Protein AF-A0A7S1TME1-F1 (afdb_monomer)

Solvent-accessible surface area (backbone atoms only — not comparable to full-atom values): 6738 Å² total; per-residue (Å²): 87,78,45,77,79,41,56,49,101,85,66,51,74,75,37,77,50,71,40,53,70,72,58,75,31,85,44,60,69,56,53,38,52,21,48,33,48,16,30,28,76,70,72,32,75,92,56,44,50,54,62,70,58,48,60,69,36,64,91,50,59,67,74,56,26,53,59,67,55,57,64,79,83,48,102,53,90,68,74,79,81,48,71,69,60,49,50,51,36,51,52,40,25,59,50,45,47,56,59,56,62,77,73,55,69,87,69,71,82,85,128

Mean predicted aligned error: 8.46 Å

Structure (mmCIF, N/CA/C/O backbone):
data_AF-A0A7S1TME1-F1
#
_entry.id   AF-A0A7S1TME1-F1
#
loop_
_atom_site.group_PDB
_atom_site.id
_atom_site.type_symbol
_atom_site.label_atom_id
_atom_site.label_alt_id
_atom_site.label_comp_id
_atom_site.label_asym_id
_atom_site.label_entity_id
_atom_site.label_seq_id
_atom_site.pdbx_PDB_ins_code
_atom_site.Cartn_x
_atom_site.Cartn_y
_atom_site.Cartn_z
_atom_site.occupancy
_atom_site.B_iso_or_equiv
_atom_site.auth_seq_id
_atom_site.aut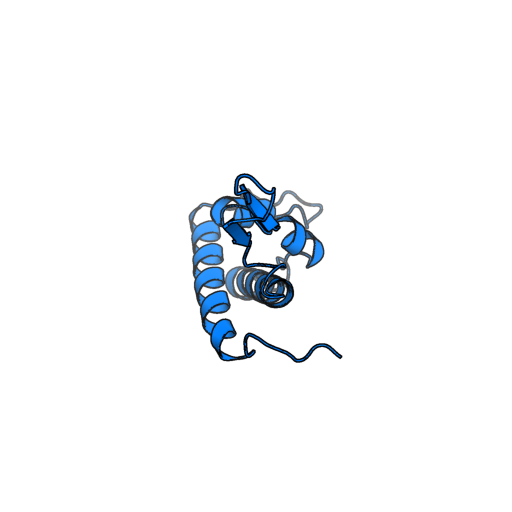h_comp_id
_atom_site.auth_asym_id
_atom_site.auth_atom_id
_atom_site.pdbx_PDB_model_num
ATOM 1 N N . LYS A 1 1 ? 6.517 -3.500 -16.026 1.00 74.00 1 LYS A N 1
ATOM 2 C CA . LYS A 1 1 ? 7.022 -2.779 -17.222 1.00 74.00 1 LYS A CA 1
ATOM 3 C C . LYS A 1 1 ? 8.367 -3.344 -17.700 1.00 74.00 1 LYS A C 1
ATOM 5 O O . LYS A 1 1 ? 9.172 -3.753 -16.878 1.00 74.00 1 LYS A O 1
ATOM 10 N N . VAL A 1 2 ? 8.646 -3.337 -19.009 1.00 77.12 2 VAL A N 1
ATOM 11 C CA . VAL A 1 2 ? 9.952 -3.746 -19.568 1.00 77.12 2 VAL A CA 1
ATOM 12 C C . VAL A 1 2 ? 10.508 -2.629 -20.448 1.00 77.12 2 VAL A C 1
ATOM 14 O O . VAL A 1 2 ? 9.796 -2.120 -21.310 1.00 77.12 2 VAL A O 1
ATOM 17 N N . SER A 1 3 ? 11.770 -2.257 -20.235 1.00 80.25 3 SER A N 1
ATOM 18 C CA . SER A 1 3 ? 12.461 -1.220 -21.008 1.00 80.25 3 SER A CA 1
ATOM 19 C C . SER A 1 3 ? 13.744 -1.775 -21.622 1.00 80.25 3 SER A C 1
ATOM 21 O O . SER A 1 3 ? 14.591 -2.327 -20.920 1.00 80.25 3 SER A O 1
ATOM 23 N N . ILE A 1 4 ? 13.917 -1.588 -22.932 1.00 79.31 4 ILE A N 1
ATOM 24 C CA . ILE A 1 4 ? 15.175 -1.889 -23.627 1.00 79.31 4 ILE A CA 1
ATOM 25 C C . ILE A 1 4 ? 16.037 -0.629 -23.584 1.00 79.31 4 ILE A C 1
ATOM 27 O O . ILE A 1 4 ? 15.672 0.384 -24.173 1.00 79.31 4 ILE A O 1
ATOM 31 N N . MET A 1 5 ? 17.167 -0.690 -22.883 1.00 77.12 5 MET A N 1
ATOM 32 C CA . MET A 1 5 ? 18.009 0.490 -22.639 1.00 77.12 5 MET A CA 1
ATOM 33 C C . MET A 1 5 ? 19.133 0.647 -23.666 1.00 77.12 5 MET A C 1
ATOM 35 O O . MET A 1 5 ? 19.623 1.750 -23.877 1.00 77.12 5 MET A O 1
ATOM 39 N N . ALA A 1 6 ? 19.542 -0.443 -24.31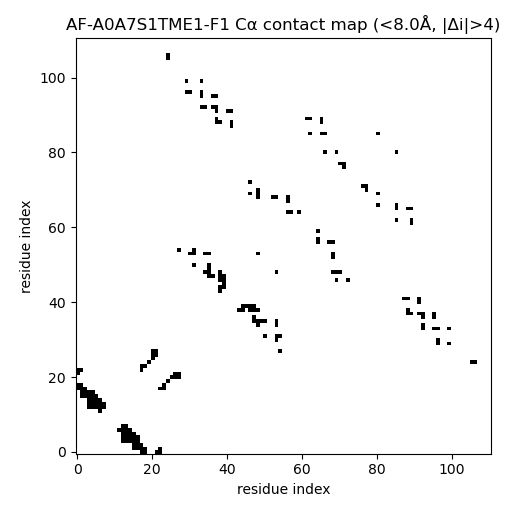9 1.00 78.75 6 ALA A N 1
ATOM 40 C CA . ALA A 1 6 ? 20.589 -0.412 -25.332 1.00 78.75 6 ALA A CA 1
ATOM 41 C C . ALA A 1 6 ? 20.379 -1.505 -26.379 1.00 78.75 6 ALA A C 1
ATOM 43 O O . ALA A 1 6 ? 19.986 -2.628 -26.051 1.00 78.75 6 ALA A O 1
ATOM 44 N N . ARG A 1 7 ? 20.699 -1.181 -27.633 1.00 83.06 7 ARG A N 1
ATOM 45 C CA . ARG A 1 7 ? 20.793 -2.118 -28.757 1.00 83.06 7 ARG A CA 1
ATOM 46 C C . ARG A 1 7 ? 22.207 -2.053 -29.333 1.00 83.06 7 ARG A C 1
ATOM 48 O O . ARG A 1 7 ? 22.851 -1.011 -29.258 1.00 83.06 7 ARG A O 1
ATOM 55 N N . ASN A 1 8 ? 22.719 -3.156 -29.860 1.00 81.62 8 ASN A N 1
ATOM 56 C CA . ASN A 1 8 ? 23.971 -3.142 -30.624 1.00 81.62 8 ASN A CA 1
ATOM 57 C C . ASN A 1 8 ? 23.736 -2.597 -32.053 1.00 81.62 8 ASN A C 1
ATOM 59 O O . ASN A 1 8 ? 22.607 -2.298 -32.442 1.00 81.62 8 ASN A O 1
ATOM 63 N N . GLY A 1 9 ? 24.802 -2.516 -32.856 1.00 79.94 9 GLY A N 1
ATOM 64 C CA . GLY A 1 9 ? 24.736 -2.019 -34.238 1.00 79.94 9 GLY A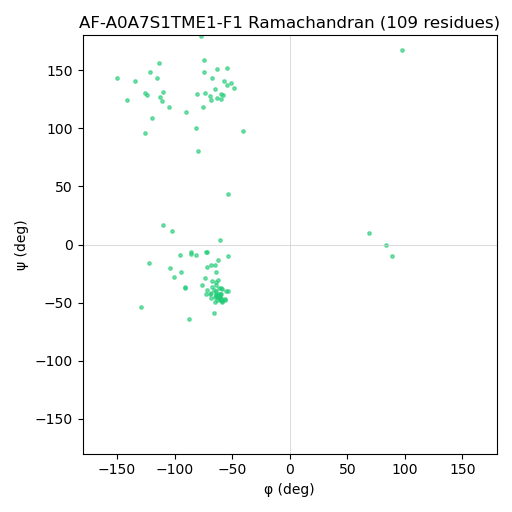 CA 1
ATOM 65 C C . GLY A 1 9 ? 23.865 -2.843 -35.198 1.00 79.94 9 GLY A C 1
ATOM 66 O O . GLY A 1 9 ? 23.530 -2.341 -36.263 1.00 79.94 9 GLY A O 1
ATOM 67 N N . ASN A 1 10 ? 23.459 -4.067 -34.829 1.00 87.19 10 ASN A N 1
ATOM 68 C CA . ASN A 1 10 ? 22.500 -4.874 -35.596 1.00 87.19 10 ASN A CA 1
ATOM 69 C C . ASN A 1 10 ? 21.081 -4.874 -34.988 1.00 87.19 10 ASN A C 1
ATOM 71 O O . ASN A 1 10 ? 20.226 -5.650 -35.404 1.00 87.19 10 ASN A O 1
ATOM 75 N N . GLY A 1 11 ? 20.816 -3.993 -34.017 1.00 79.75 11 GLY A N 1
ATOM 76 C CA . GLY A 1 11 ? 19.493 -3.786 -33.429 1.00 79.75 11 GLY A CA 1
ATOM 77 C C . GLY A 1 11 ? 19.107 -4.765 -32.315 1.00 79.75 11 GLY A C 1
ATOM 78 O O . GLY A 1 11 ? 18.028 -4.613 -31.735 1.00 79.75 11 GLY A O 1
ATOM 79 N N . VAL A 1 12 ? 19.959 -5.725 -31.952 1.00 85.94 12 VAL A N 1
ATOM 80 C CA . VAL A 1 12 ? 19.705 -6.689 -30.870 1.00 85.94 12 VAL A CA 1
ATOM 81 C C . VAL A 1 12 ? 19.827 -6.009 -29.496 1.00 85.94 12 VAL A C 1
ATOM 83 O O . VAL A 1 12 ? 20.830 -5.335 -29.235 1.00 85.94 12 VAL A O 1
ATOM 86 N N . PRO A 1 13 ? 18.835 -6.174 -28.593 1.00 83.00 13 PRO A N 1
ATOM 87 C CA . PRO A 1 13 ? 18.898 -5.656 -27.228 1.00 83.00 13 PRO A CA 1
ATOM 88 C C . PRO A 1 13 ? 20.116 -6.193 -26.468 1.00 83.00 13 PRO A C 1
ATOM 90 O O . PRO A 1 13 ? 20.330 -7.399 -26.404 1.00 83.00 13 PRO A O 1
ATOM 93 N N . ARG A 1 14 ? 20.900 -5.298 -25.861 1.00 87.94 14 ARG A N 1
ATOM 94 C CA . ARG A 1 14 ? 22.033 -5.658 -24.989 1.00 87.94 14 ARG A CA 1
ATOM 95 C C . ARG A 1 14 ? 21.744 -5.474 -23.505 1.00 87.94 14 ARG A C 1
ATOM 97 O O . ARG A 1 14 ? 22.460 -6.036 -22.685 1.00 87.94 14 ARG A O 1
ATOM 104 N N . LEU A 1 15 ? 20.738 -4.669 -23.171 1.00 88.12 15 LEU A N 1
ATOM 105 C CA . LEU A 1 15 ? 20.351 -4.392 -21.795 1.00 88.12 15 LEU A CA 1
ATOM 106 C C . LEU A 1 15 ? 18.833 -4.307 -21.683 1.00 88.12 15 LEU A C 1
ATOM 108 O O . LEU A 1 15 ? 18.191 -3.502 -22.367 1.00 88.12 15 LEU A O 1
ATOM 112 N N . LEU A 1 16 ? 18.299 -5.128 -20.785 1.00 88.00 16 LEU A N 1
ATOM 113 C CA . LEU A 1 16 ? 16.899 -5.160 -20.408 1.00 88.00 16 LEU A CA 1
ATOM 114 C C . LEU A 1 16 ? 16.773 -4.692 -18.961 1.00 88.00 16 LEU A C 1
ATOM 116 O O . LEU A 1 16 ? 17.432 -5.237 -18.079 1.00 88.00 16 LEU A O 1
ATOM 120 N N . VAL A 1 17 ? 15.918 -3.703 -18.721 1.00 86.56 17 VAL A N 1
ATOM 121 C CA . VAL A 1 17 ? 15.475 -3.347 -17.373 1.00 86.56 17 VAL A CA 1
ATOM 122 C C . VAL A 1 17 ? 14.057 -3.862 -17.221 1.00 86.56 17 VAL A C 1
ATOM 124 O O . VAL A 1 17 ? 13.155 -3.472 -17.970 1.00 86.56 17 VAL A O 1
ATOM 127 N N . VAL A 1 18 ? 13.893 -4.773 -16.270 1.00 86.44 18 VAL A N 1
ATOM 128 C CA . VAL A 1 18 ? 12.629 -5.435 -15.969 1.00 86.44 18 VAL A CA 1
ATOM 129 C C . VAL A 1 18 ? 12.165 -4.927 -14.615 1.00 86.44 18 VAL A C 1
ATOM 131 O O . VAL A 1 18 ? 12.901 -4.982 -13.634 1.00 86.44 18 VAL A O 1
ATOM 134 N N . ASP A 1 19 ? 10.958 -4.384 -14.595 1.00 83.31 19 ASP A N 1
ATOM 135 C CA . ASP A 1 19 ? 10.241 -4.077 -13.364 1.00 83.31 19 ASP A CA 1
ATOM 136 C C . ASP A 1 19 ? 9.959 -5.366 -12.583 1.00 83.31 19 ASP A C 1
ATOM 138 O O . ASP A 1 19 ? 9.840 -6.431 -13.182 1.00 83.31 19 ASP A O 1
ATOM 142 N N . TRP A 1 20 ? 9.864 -5.304 -11.260 1.00 83.31 20 TRP A N 1
ATOM 143 C CA . TRP A 1 20 ? 9.675 -6.515 -10.460 1.00 83.31 20 TRP A CA 1
ATOM 144 C C . TRP A 1 20 ? 8.191 -6.853 -10.314 1.00 83.31 20 TRP A C 1
ATOM 146 O O . TRP A 1 20 ? 7.713 -7.868 -10.834 1.00 83.31 20 TRP A O 1
ATOM 156 N N . ASP A 1 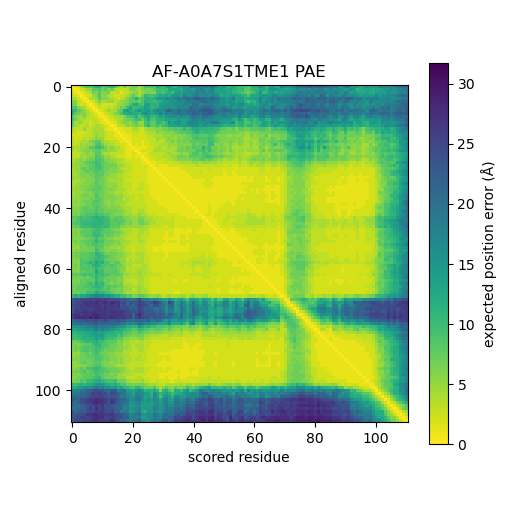21 ? 7.456 -5.966 -9.646 1.00 77.94 21 ASP A N 1
ATOM 157 C CA . ASP A 1 21 ? 6.058 -6.162 -9.282 1.00 77.94 21 ASP A CA 1
ATOM 158 C C . ASP A 1 21 ? 5.150 -6.142 -10.524 1.00 77.94 21 ASP A C 1
ATOM 160 O O . ASP A 1 21 ? 5.215 -5.244 -11.365 1.00 77.94 21 ASP A O 1
ATOM 164 N N . GLY A 1 22 ? 4.315 -7.171 -10.677 1.00 76.56 22 GLY A N 1
ATOM 165 C CA . GLY A 1 22 ? 3.395 -7.323 -11.809 1.00 76.56 22 GLY A CA 1
ATOM 166 C C . GLY A 1 22 ? 4.076 -7.601 -13.155 1.00 76.56 22 GLY A C 1
ATOM 167 O O . GLY A 1 22 ? 3.422 -7.535 -14.193 1.00 76.56 22 GLY A O 1
ATOM 168 N N . THR A 1 23 ? 5.385 -7.876 -13.162 1.00 83.94 23 THR A N 1
ATOM 169 C CA . THR A 1 23 ? 6.144 -8.204 -14.383 1.00 83.94 23 THR A CA 1
ATOM 170 C C . THR A 1 23 ? 6.953 -9.480 -14.223 1.00 83.94 23 THR A C 1
ATOM 172 O O . THR A 1 23 ? 6.815 -10.381 -15.041 1.00 83.94 23 THR A O 1
ATOM 175 N N . VAL A 1 24 ? 7.784 -9.568 -13.180 1.00 84.75 24 VAL A N 1
ATOM 176 C CA . VAL A 1 24 ? 8.524 -10.795 -12.842 1.00 84.75 24 VAL A CA 1
ATOM 177 C C . VAL A 1 24 ? 7.723 -11.654 -11.870 1.00 84.75 24 VAL A C 1
ATOM 179 O O 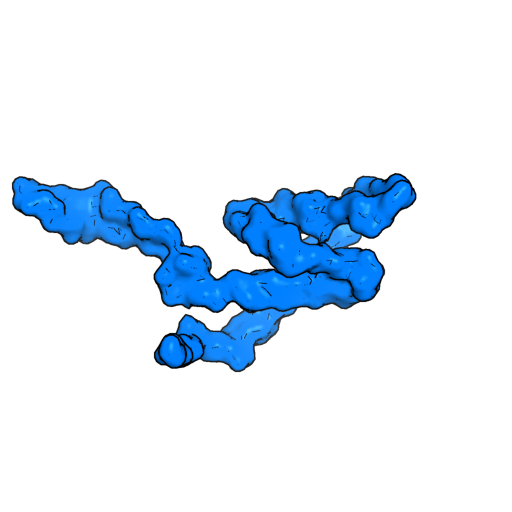. VAL A 1 24 ? 7.735 -12.875 -11.984 1.00 84.75 24 VAL A O 1
ATOM 182 N N . ALA A 1 25 ? 7.012 -11.023 -10.934 1.00 82.56 25 ALA A N 1
ATOM 183 C CA . ALA A 1 25 ? 6.194 -11.705 -9.941 1.00 82.56 25 ALA A CA 1
ATOM 184 C C . ALA A 1 25 ? 4.819 -11.044 -9.808 1.00 82.56 25 ALA A C 1
ATOM 186 O O . ALA A 1 25 ? 4.717 -9.814 -9.787 1.00 82.56 25 ALA A O 1
ATOM 187 N N . ASP A 1 26 ? 3.769 -11.853 -9.646 1.00 85.31 26 ASP A N 1
ATOM 188 C CA . ASP A 1 26 ? 2.457 -11.348 -9.234 1.00 85.31 26 ASP A CA 1
ATOM 189 C C . ASP A 1 26 ? 2.431 -11.104 -7.718 1.00 85.31 26 ASP A C 1
ATOM 191 O O . ASP A 1 26 ? 1.972 -11.914 -6.913 1.00 85.31 26 ASP A O 1
ATOM 195 N N . SER A 1 27 ? 2.986 -9.966 -7.310 1.00 87.12 27 SER A N 1
ATOM 196 C CA . SER A 1 27 ? 3.010 -9.516 -5.916 1.00 87.12 27 SER A CA 1
ATOM 197 C C . SER A 1 27 ? 1.746 -8.753 -5.512 1.00 87.12 27 SER A C 1
ATOM 199 O O . SER A 1 27 ? 1.559 -8.445 -4.331 1.00 87.12 27 SER A O 1
ATOM 201 N N . LEU A 1 28 ? 0.849 -8.463 -6.460 1.00 89.38 28 LEU A N 1
ATOM 202 C CA . LEU A 1 28 ? -0.309 -7.606 -6.234 1.00 89.38 28 LEU A CA 1
ATOM 203 C C . LEU A 1 28 ? -1.280 -8.180 -5.184 1.00 89.38 28 LEU A C 1
ATOM 205 O O . LEU A 1 28 ? -1.679 -7.425 -4.291 1.00 89.38 28 LEU A O 1
ATOM 209 N N . PRO A 1 29 ? -1.614 -9.489 -5.179 1.00 90.44 29 PRO A N 1
ATOM 210 C CA . PRO A 1 29 ? -2.426 -10.080 -4.117 1.00 90.44 29 PRO A CA 1
ATOM 211 C C . PRO A 1 29 ? -1.795 -9.930 -2.729 1.00 90.44 29 PRO A C 1
ATOM 213 O O . PRO A 1 29 ? -2.499 -9.676 -1.751 1.00 90.44 29 PRO A O 1
ATOM 216 N N . HIS A 1 30 ? -0.469 -10.056 -2.633 1.00 90.56 30 HIS A N 1
ATOM 217 C CA . HIS A 1 30 ? 0.255 -9.915 -1.368 1.00 90.56 30 HIS A CA 1
ATOM 218 C C . HIS A 1 30 ? 0.237 -8.472 -0.854 1.00 90.56 30 HIS A C 1
ATOM 220 O O . HIS A 1 30 ? -0.030 -8.235 0.328 1.00 90.56 30 HIS A O 1
ATOM 226 N N . ILE A 1 31 ? 0.435 -7.501 -1.749 1.00 92.06 31 ILE A N 1
ATOM 227 C CA . ILE A 1 31 ? 0.336 -6.070 -1.432 1.00 92.06 31 ILE A CA 1
ATOM 228 C C . ILE A 1 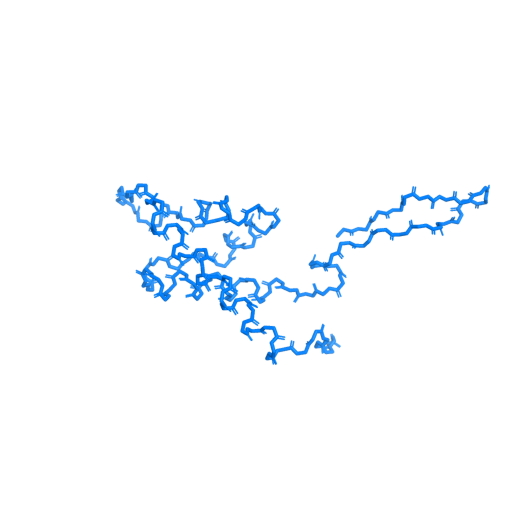31 ? -1.074 -5.736 -0.928 1.00 92.06 31 ILE A C 1
ATOM 230 O O . ILE A 1 31 ? -1.217 -5.112 0.125 1.00 92.06 31 ILE A O 1
ATOM 234 N N . VAL A 1 32 ? -2.114 -6.203 -1.631 1.00 93.88 32 VAL A N 1
ATOM 235 C CA . VAL A 1 32 ? -3.518 -5.964 -1.258 1.00 93.88 32 VAL A CA 1
ATOM 236 C C . VAL A 1 32 ? -3.840 -6.544 0.118 1.00 93.88 32 VAL A C 1
ATOM 238 O O . VAL A 1 32 ? -4.401 -5.841 0.961 1.00 93.88 32 VAL A O 1
ATOM 241 N N . ARG A 1 33 ? -3.453 -7.801 0.379 1.00 94.50 33 ARG A N 1
ATOM 242 C CA . ARG A 1 33 ? -3.660 -8.438 1.690 1.00 94.50 33 ARG A CA 1
ATOM 243 C C . ARG A 1 33 ? -2.949 -7.679 2.807 1.00 94.50 33 ARG A C 1
ATOM 245 O O . ARG A 1 33 ? -3.561 -7.412 3.837 1.00 94.50 33 ARG A O 1
ATOM 252 N N . SER A 1 34 ? -1.692 -7.300 2.585 1.00 95.50 34 SER A N 1
ATOM 253 C CA . SER A 1 34 ? -0.866 -6.625 3.592 1.00 95.50 34 SER A CA 1
ATOM 254 C C . SER A 1 34 ? -1.425 -5.254 3.973 1.00 95.50 34 SER A C 1
ATOM 256 O O . SER A 1 34 ? -1.511 -4.937 5.155 1.00 95.50 34 SER A O 1
ATOM 258 N N . TRP A 1 35 ? -1.850 -4.449 2.994 1.00 95.50 35 TRP A N 1
ATOM 259 C CA . TRP A 1 35 ? -2.465 -3.145 3.259 1.00 95.50 35 TRP A CA 1
ATOM 260 C C . TRP A 1 35 ? -3.788 -3.265 4.004 1.00 95.50 35 TRP A C 1
ATOM 262 O O . TRP A 1 35 ? -3.981 -2.607 5.023 1.00 95.50 35 TRP A O 1
ATOM 272 N N . ARG A 1 36 ? -4.691 -4.128 3.530 1.00 94.31 36 ARG A N 1
ATOM 273 C CA . ARG A 1 36 ? -6.002 -4.315 4.163 1.00 94.31 36 ARG A CA 1
ATOM 274 C C . ARG A 1 36 ? -5.870 -4.798 5.604 1.00 94.31 36 ARG A C 1
ATOM 276 O O . ARG A 1 36 ? -6.553 -4.275 6.479 1.00 94.31 36 ARG A O 1
ATOM 283 N N . ALA A 1 37 ? -4.962 -5.741 5.854 1.00 94.62 37 ALA A N 1
ATOM 284 C CA . ALA A 1 37 ? -4.660 -6.211 7.200 1.00 94.62 37 ALA A CA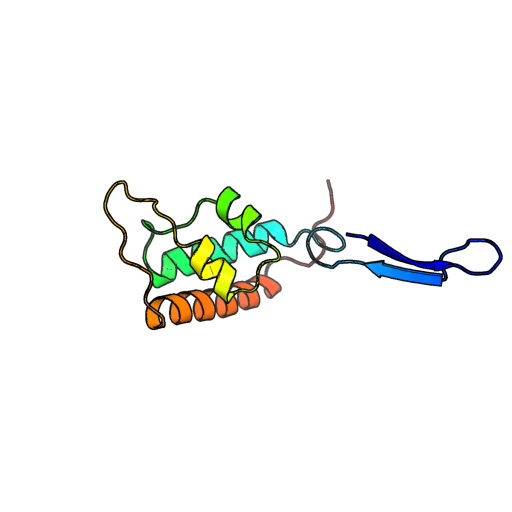 1
ATOM 285 C C . ALA A 1 37 ? -4.024 -5.111 8.064 1.00 94.62 37 ALA A C 1
ATOM 287 O O . ALA A 1 37 ? -4.402 -4.966 9.220 1.00 94.62 37 ALA A O 1
ATOM 288 N N . ALA A 1 38 ? -3.133 -4.280 7.511 1.00 95.56 38 ALA A N 1
ATOM 289 C CA . ALA A 1 38 ? -2.536 -3.181 8.265 1.00 95.56 38 ALA A CA 1
ATOM 290 C C . ALA A 1 38 ? -3.575 -2.160 8.742 1.00 95.56 38 ALA A C 1
ATOM 292 O O . ALA A 1 38 ? -3.549 -1.764 9.907 1.00 95.56 38 ALA A O 1
ATOM 293 N N . PHE A 1 39 ? -4.513 -1.776 7.874 1.00 93.56 39 PHE A N 1
ATOM 294 C CA . PHE A 1 39 ? -5.626 -0.907 8.256 1.00 93.56 39 PHE A CA 1
ATOM 295 C C . PHE A 1 39 ? -6.550 -1.593 9.273 1.00 93.56 39 PHE A C 1
ATOM 297 O O . PHE A 1 39 ? -6.860 -0.994 10.300 1.00 93.56 39 PHE A O 1
ATOM 304 N N . ALA A 1 40 ? -6.914 -2.861 9.053 1.00 93.19 40 ALA A N 1
ATOM 305 C CA . ALA A 1 40 ? -7.756 -3.620 9.979 1.00 93.19 40 ALA A CA 1
ATOM 306 C C . ALA A 1 40 ? -7.144 -3.734 11.387 1.00 93.19 40 ALA A C 1
ATOM 308 O O . ALA A 1 40 ? -7.836 -3.510 12.374 1.00 93.19 40 ALA A O 1
ATOM 309 N N . GLU A 1 41 ? -5.855 -4.072 11.485 1.00 94.88 41 GLU A N 1
ATOM 310 C CA . GLU A 1 41 ? -5.161 -4.266 12.764 1.00 94.88 41 GLU A CA 1
ATOM 311 C C . GLU A 1 41 ? -4.862 -2.949 13.490 1.00 94.88 41 GLU A C 1
ATOM 313 O O . GLU A 1 41 ? -4.777 -2.939 14.714 1.00 94.88 41 GLU A O 1
ATOM 318 N N . THR A 1 42 ? -4.687 -1.846 12.757 1.00 92.75 42 THR A N 1
ATOM 319 C CA . THR A 1 42 ? -4.327 -0.550 13.360 1.00 92.75 42 THR A CA 1
ATOM 320 C C . THR A 1 42 ? -5.557 0.280 13.722 1.00 92.75 42 THR A C 1
ATOM 322 O O . THR A 1 42 ? -5.545 0.983 14.727 1.00 92.75 42 THR A O 1
ATOM 325 N N . LEU A 1 43 ? -6.612 0.217 12.905 1.00 89.06 43 LEU A N 1
ATOM 326 C CA . LEU A 1 43 ? -7.763 1.127 12.972 1.00 89.06 43 LEU A CA 1
ATOM 327 C C . LEU A 1 43 ? -9.096 0.397 13.178 1.00 89.06 43 LEU A C 1
ATOM 329 O O . LEU A 1 43 ? -10.092 1.019 13.537 1.00 89.06 43 LEU A O 1
ATOM 333 N N . GLY A 1 44 ? -9.130 -0.918 12.954 1.00 87.69 44 GLY A N 1
ATOM 334 C CA . GLY A 1 44 ? -10.341 -1.731 12.988 1.00 87.69 44 GLY A CA 1
ATOM 335 C C . GLY A 1 44 ? -10.943 -1.988 11.603 1.00 87.69 44 GLY A C 1
ATOM 336 O O . GLY A 1 44 ? -10.590 -1.373 10.596 1.00 87.69 44 GLY A O 1
ATOM 337 N N . SER A 1 45 ? -11.892 -2.925 11.551 1.00 87.25 45 SER A N 1
ATOM 338 C CA . SER A 1 45 ? -12.500 -3.420 10.306 1.00 87.25 45 SER A CA 1
ATOM 339 C C . SER A 1 45 ? -13.289 -2.365 9.522 1.00 87.25 45 SER A C 1
ATOM 341 O O . SER A 1 45 ? -13.433 -2.499 8.309 1.00 87.25 45 SER A O 1
ATOM 343 N N . ALA A 1 46 ? -13.764 -1.310 10.189 1.00 84.50 46 ALA A N 1
ATOM 344 C CA . ALA A 1 46 ? -14.510 -0.217 9.567 1.00 84.50 46 ALA A CA 1
ATOM 345 C C . ALA A 1 46 ? -13.655 0.659 8.631 1.00 84.50 46 ALA A C 1
ATOM 347 O O . ALA A 1 46 ? -14.207 1.369 7.799 1.00 84.50 46 ALA A O 1
ATOM 348 N N . PHE A 1 47 ? -12.325 0.598 8.751 1.00 86.62 47 PHE A N 1
ATOM 349 C CA . PHE A 1 47 ? -11.388 1.445 8.004 1.00 86.62 47 PHE A CA 1
ATOM 350 C C . PHE A 1 47 ? -10.588 0.666 6.960 1.00 86.62 47 PHE A C 1
ATOM 352 O O . PHE A 1 47 ? -9.537 1.114 6.508 1.00 86.62 47 PHE A O 1
ATOM 359 N N . VAL A 1 48 ? -11.037 -0.537 6.598 1.00 90.56 48 VAL A N 1
ATOM 360 C CA . VAL A 1 48 ? -10.320 -1.370 5.633 1.00 90.56 48 VAL A CA 1
ATOM 361 C C . VAL A 1 48 ? -10.540 -0.820 4.219 1.00 90.56 48 VAL A C 1
ATOM 363 O O . VAL A 1 48 ? -11.672 -0.830 3.730 1.00 90.56 48 VAL A O 1
ATOM 366 N N . PRO A 1 49 ? -9.477 -0.394 3.512 1.00 91.38 49 PRO A N 1
ATOM 367 C CA . PRO A 1 49 ? -9.619 0.156 2.175 1.00 91.38 49 PRO A CA 1
ATOM 368 C C . PRO A 1 49 ? -10.064 -0.924 1.194 1.00 91.38 49 PRO A C 1
ATOM 370 O O . PRO A 1 49 ? -9.613 -2.074 1.251 1.00 91.38 49 PRO A O 1
ATOM 373 N N . GLU A 1 50 ? -10.917 -0.544 0.246 1.00 92.38 50 GLU A N 1
ATOM 374 C CA . GLU A 1 50 ? -11.334 -1.433 -0.835 1.00 92.38 50 GLU A CA 1
ATOM 375 C C . GLU A 1 50 ? -10.138 -1.958 -1.630 1.00 92.38 50 GLU A C 1
ATOM 377 O O . GLU A 1 50 ? -9.193 -1.222 -1.923 1.00 92.38 50 GLU A O 1
ATOM 382 N N . SER A 1 51 ? -10.184 -3.234 -2.017 1.00 92.06 51 SER A N 1
ATOM 383 C CA . SER A 1 51 ? -9.080 -3.887 -2.733 1.00 92.06 51 SER A CA 1
ATOM 384 C C . SER A 1 51 ? -8.691 -3.130 -4.005 1.00 92.06 51 SER A C 1
ATOM 386 O O . SER A 1 51 ? -7.507 -2.952 -4.272 1.00 92.06 51 SER A O 1
ATOM 388 N N . GLU A 1 52 ? -9.671 -2.619 -4.755 1.00 92.00 52 GLU A N 1
ATOM 389 C CA . GLU A 1 52 ? -9.424 -1.827 -5.966 1.00 92.00 52 GLU A CA 1
ATOM 390 C C . GLU A 1 52 ? -8.773 -0.472 -5.675 1.00 92.00 52 GLU A C 1
ATOM 392 O O . GLU A 1 52 ? -7.958 0.004 -6.466 1.00 92.00 52 GLU A O 1
ATOM 397 N N . LEU A 1 53 ? -9.065 0.137 -4.522 1.00 92.38 53 LEU A N 1
ATOM 398 C CA . LEU A 1 53 ? -8.373 1.349 -4.094 1.00 92.38 53 LEU A CA 1
ATOM 399 C C . LEU A 1 53 ? -6.911 1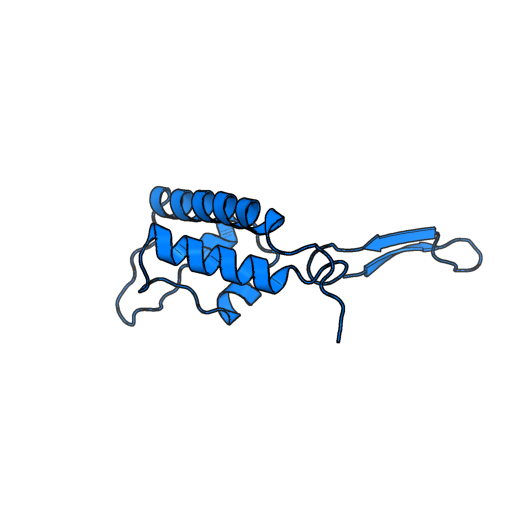.034 -3.752 1.00 92.38 53 LEU A C 1
ATOM 401 O O . LEU A 1 53 ? -6.015 1.751 -4.189 1.00 92.38 53 LEU A O 1
ATOM 405 N N . VAL A 1 54 ? -6.656 -0.090 -3.075 1.00 94.06 54 VAL A N 1
ATOM 406 C CA . VAL A 1 54 ? -5.289 -0.569 -2.814 1.00 94.06 54 VAL A CA 1
ATOM 407 C C . VAL A 1 54 ? -4.519 -0.830 -4.105 1.00 94.06 54 VAL A C 1
ATOM 409 O O . VAL A 1 54 ? -3.369 -0.419 -4.224 1.00 94.06 54 VAL A O 1
ATOM 412 N N . ARG A 1 55 ? -5.143 -1.441 -5.118 1.00 92.81 55 ARG A N 1
ATOM 413 C CA . ARG A 1 55 ? -4.492 -1.638 -6.424 1.00 92.81 55 ARG A CA 1
ATOM 414 C C . ARG A 1 55 ? -4.078 -0.312 -7.067 1.00 92.81 55 ARG A C 1
ATOM 416 O O . ARG A 1 55 ? -3.003 -0.237 -7.652 1.00 92.81 55 ARG A O 1
ATOM 423 N N . ARG A 1 56 ? -4.889 0.741 -6.925 1.00 92.25 56 ARG A N 1
ATOM 424 C CA . ARG A 1 56 ? -4.591 2.080 -7.468 1.00 92.25 56 ARG A CA 1
ATOM 425 C C . ARG A 1 56 ? -3.473 2.813 -6.729 1.00 92.25 56 ARG A C 1
ATOM 427 O O . ARG A 1 56 ? -2.896 3.729 -7.305 1.00 92.25 56 ARG A O 1
ATOM 434 N N . SER A 1 57 ? -3.149 2.426 -5.494 1.00 92.69 57 SER A N 1
ATOM 435 C CA . SER A 1 57 ? -2.025 3.015 -4.757 1.00 92.69 57 SER A CA 1
ATOM 436 C C . SER A 1 57 ? -0.679 2.357 -5.064 1.00 92.69 57 SER A C 1
ATOM 438 O O . SER A 1 57 ? 0.353 2.823 -4.584 1.00 92.69 57 SER A O 1
ATOM 440 N N . VAL A 1 58 ? -0.661 1.245 -5.803 1.00 90.56 58 VAL A N 1
ATOM 441 C CA . VAL A 1 58 ? 0.576 0.522 -6.124 1.00 90.56 58 VAL A CA 1
ATOM 442 C C . VAL A 1 58 ? 1.484 1.389 -6.991 1.00 90.56 58 VAL A C 1
ATOM 444 O O . VAL A 1 58 ? 1.044 2.013 -7.953 1.00 90.56 58 VAL A O 1
ATOM 447 N N . GLY A 1 59 ? 2.766 1.435 -6.627 1.00 87.31 59 GLY A N 1
ATOM 448 C CA . GLY A 1 59 ? 3.763 2.307 -7.250 1.00 87.31 59 GLY A CA 1
ATOM 449 C C . GLY A 1 59 ? 3.878 3.692 -6.605 1.00 87.31 59 GLY A C 1
ATOM 450 O O . GLY A 1 59 ? 4.834 4.409 -6.896 1.00 87.31 59 GLY A O 1
ATOM 451 N N . LEU A 1 60 ? 2.971 4.068 -5.695 1.00 92.44 60 LEU A N 1
ATOM 452 C CA . LEU A 1 60 ? 3.145 5.273 -4.886 1.00 92.44 60 LEU A CA 1
ATOM 453 C C . LEU A 1 60 ? 4.198 5.050 -3.787 1.00 92.44 60 LEU A C 1
ATOM 455 O O . LEU A 1 60 ? 4.293 3.952 -3.228 1.00 92.44 60 LEU A O 1
ATOM 459 N N . PRO A 1 61 ? 4.943 6.101 -3.394 1.00 93.06 61 PRO A N 1
ATOM 460 C CA . PRO A 1 61 ? 5.667 6.108 -2.129 1.00 93.06 61 PRO A CA 1
ATOM 461 C C . PRO A 1 61 ? 4.732 5.733 -0.977 1.00 93.06 61 PRO A C 1
ATOM 463 O O . PRO A 1 61 ? 3.602 6.214 -0.925 1.00 93.06 61 PRO A O 1
ATOM 466 N N . VAL A 1 62 ? 5.206 4.914 -0.034 1.00 92.50 62 VAL A N 1
ATOM 467 C CA . VAL A 1 62 ? 4.373 4.368 1.056 1.00 92.50 62 VAL A CA 1
ATOM 468 C C . VAL A 1 62 ? 3.634 5.467 1.826 1.00 92.50 62 VAL A C 1
ATOM 470 O O . VAL A 1 62 ? 2.454 5.312 2.111 1.00 92.50 62 VAL A O 1
ATOM 473 N N . ASP A 1 63 ? 4.278 6.605 2.087 1.00 90.50 63 ASP A N 1
ATOM 474 C CA . ASP A 1 63 ? 3.652 7.737 2.786 1.00 90.50 63 ASP A CA 1
ATOM 475 C C . ASP A 1 63 ? 2.488 8.359 2.006 1.00 90.50 63 ASP A C 1
ATOM 477 O O . ASP A 1 63 ? 1.490 8.780 2.591 1.00 90.50 63 ASP A O 1
ATOM 481 N N . LEU A 1 64 ? 2.588 8.392 0.675 1.00 91.31 64 LEU A N 1
ATOM 482 C CA . LEU A 1 64 ? 1.494 8.833 -0.187 1.00 91.31 64 LEU A CA 1
ATOM 483 C C . LEU A 1 64 ? 0.418 7.756 -0.303 1.00 91.31 64 LEU A C 1
ATOM 485 O O . LEU A 1 64 ? -0.760 8.094 -0.338 1.00 91.31 64 LEU A O 1
ATOM 489 N N . ALA A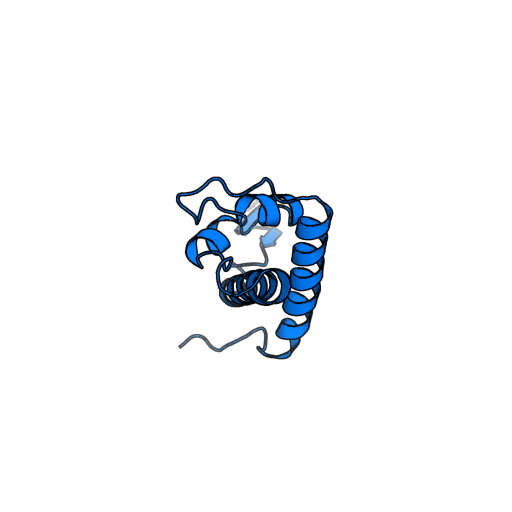 1 65 ? 0.800 6.477 -0.305 1.00 93.88 65 ALA A N 1
ATOM 490 C CA . ALA A 1 65 ? -0.145 5.369 -0.295 1.00 93.88 65 ALA A CA 1
ATOM 491 C C . ALA A 1 65 ? -1.003 5.380 0.978 1.00 93.88 65 ALA A C 1
ATOM 493 O O . ALA A 1 65 ? -2.215 5.289 0.859 1.00 93.88 65 ALA A O 1
ATOM 494 N N . VAL A 1 66 ? -0.430 5.591 2.172 1.00 92.94 66 VAL A N 1
ATOM 495 C CA . VAL A 1 66 ? -1.215 5.715 3.420 1.00 92.94 66 VAL A CA 1
ATOM 496 C C . VAL A 1 66 ? -2.263 6.823 3.299 1.00 92.94 66 VAL A C 1
ATOM 498 O O . VAL A 1 66 ? -3.430 6.597 3.602 1.00 92.94 66 VAL A O 1
ATOM 501 N N . LYS A 1 67 ? -1.869 8.003 2.803 1.00 89.44 67 LYS A N 1
ATOM 502 C CA . LYS A 1 67 ? -2.777 9.150 2.628 1.00 89.44 67 LYS A CA 1
ATOM 503 C C . LYS A 1 67 ? -3.841 8.911 1.558 1.00 89.44 67 LYS A C 1
ATOM 505 O O . LYS A 1 67 ? -4.968 9.355 1.714 1.00 89.44 67 LYS A O 1
ATOM 510 N N . PHE A 1 68 ? -3.487 8.222 0.479 1.00 89.75 68 PHE A N 1
ATOM 511 C CA . PHE A 1 68 ? -4.406 7.870 -0.602 1.00 89.75 68 PHE A CA 1
ATOM 512 C C . PHE A 1 68 ? -5.409 6.788 -0.181 1.00 89.75 68 PHE A C 1
ATOM 514 O O . PHE A 1 68 ? -6.578 6.835 -0.558 1.00 89.75 68 PHE A O 1
ATOM 521 N N . LEU A 1 69 ? -4.942 5.806 0.594 1.00 91.12 69 LEU A N 1
ATOM 522 C CA . LEU A 1 69 ? -5.739 4.695 1.107 1.00 91.12 69 LEU A CA 1
ATOM 523 C C . LEU A 1 69 ? -6.551 5.049 2.336 1.00 91.12 69 LEU A C 1
ATOM 525 O O . LEU A 1 69 ? -7.370 4.232 2.728 1.00 91.12 69 LEU A O 1
ATOM 529 N N . TRP A 1 70 ? -6.331 6.221 2.922 1.00 84.62 70 TRP A N 1
ATOM 530 C CA . TRP A 1 70 ? -7.199 6.830 3.914 1.00 84.62 70 TRP A CA 1
ATOM 531 C C . TRP A 1 70 ? -8.365 7.524 3.200 1.00 84.62 70 TRP A C 1
ATOM 533 O O . TRP A 1 70 ? -8.165 8.620 2.669 1.00 84.62 70 TRP A O 1
ATOM 543 N N . PRO A 1 71 ? -9.575 6.937 3.116 1.00 69.81 71 PRO A N 1
ATOM 544 C CA . PRO A 1 71 ? -10.616 7.517 2.298 1.00 69.81 71 PRO A CA 1
ATOM 545 C C . PRO A 1 71 ? -11.779 8.017 3.150 1.00 69.81 71 PRO A C 1
ATOM 547 O O . PRO A 1 71 ? -12.098 7.517 4.226 1.00 69.81 71 PRO A O 1
ATOM 550 N N . ALA A 1 72 ? -12.481 8.959 2.536 1.00 56.91 72 ALA A N 1
ATOM 551 C CA . ALA A 1 72 ? -13.860 9.367 2.750 1.00 56.91 72 ALA A CA 1
ATOM 552 C C . ALA A 1 72 ? -14.889 8.204 2.668 1.00 56.91 72 ALA A C 1
ATOM 554 O O . ALA A 1 72 ? -15.931 8.344 2.034 1.00 56.91 72 ALA A O 1
ATOM 555 N N . GLN A 1 73 ? -14.603 7.039 3.266 1.00 52.81 73 GLN A N 1
ATOM 556 C CA . GLN A 1 73 ? -15.494 5.873 3.338 1.00 52.81 73 GLN A CA 1
ATOM 557 C C . GLN A 1 73 ? -16.667 6.077 4.307 1.00 52.81 73 GLN A C 1
ATOM 559 O O . GLN A 1 73 ? -17.585 5.262 4.333 1.00 52.81 73 GLN A O 1
ATOM 564 N N . THR A 1 74 ? -16.692 7.184 5.048 1.00 50.44 74 THR A N 1
ATOM 565 C CA . THR A 1 74 ? -17.878 7.627 5.773 1.00 50.44 74 THR A CA 1
ATOM 566 C C . THR A 1 74 ? -18.425 8.882 5.111 1.00 50.44 74 THR A C 1
ATOM 568 O O . THR A 1 74 ? -17.713 9.856 4.879 1.00 50.44 74 THR A O 1
ATOM 571 N N . SER A 1 75 ? -19.728 8.885 4.847 1.00 52.38 75 SER A N 1
ATOM 572 C CA . SER A 1 75 ? -20.522 10.056 4.458 1.00 52.38 75 SER A CA 1
ATOM 573 C C . SER A 1 75 ? -20.533 11.180 5.513 1.00 52.38 75 SER A C 1
ATOM 575 O O . SER A 1 75 ? -21.190 12.199 5.326 1.00 52.38 75 SER A O 1
ATOM 577 N N . GLU A 1 76 ? -19.783 11.026 6.603 1.00 55.16 76 GLU A N 1
ATOM 578 C CA . GLU A 1 76 ? -19.500 12.042 7.608 1.00 55.16 76 GLU A CA 1
ATOM 579 C C . GLU A 1 76 ? -18.006 12.361 7.612 1.00 55.16 76 GLU A C 1
ATOM 581 O O . GLU A 1 76 ? -17.179 11.474 7.416 1.00 55.16 76 GLU A O 1
ATOM 586 N N . ARG A 1 77 ? -17.676 13.640 7.821 1.00 55.03 77 ARG A N 1
ATOM 587 C CA . ARG A 1 77 ? -16.316 14.199 7.869 1.00 55.03 77 ARG A CA 1
ATOM 588 C C . ARG A 1 77 ? -15.337 13.281 8.617 1.00 55.03 77 ARG A C 1
ATOM 590 O O . ARG A 1 77 ? -15.235 13.361 9.837 1.00 55.03 77 ARG A O 1
ATOM 597 N N . VAL A 1 78 ? -14.573 12.472 7.884 1.00 60.62 78 VAL A N 1
ATOM 598 C CA . VAL A 1 78 ? -13.406 11.782 8.443 1.00 60.62 78 VAL A CA 1
ATOM 599 C C . VAL A 1 78 ? -12.365 12.860 8.755 1.00 60.62 78 VAL A C 1
ATOM 601 O O . VAL A 1 78 ? -12.024 13.637 7.855 1.00 60.62 78 VAL A O 1
ATOM 604 N N . PRO A 1 79 ? -11.866 12.960 9.998 1.00 63.88 79 PRO A N 1
ATOM 605 C CA . PRO A 1 79 ? -10.732 13.818 10.305 1.00 63.88 79 PRO A CA 1
ATOM 606 C C . PRO A 1 79 ? -9.545 13.491 9.393 1.00 63.88 79 PRO A C 1
ATOM 608 O O . PRO A 1 79 ? -9.387 12.358 8.928 1.00 63.88 79 PRO A O 1
ATOM 611 N N . ALA A 1 80 ? -8.688 14.479 9.135 1.00 75.44 80 ALA A N 1
ATOM 612 C CA . ALA A 1 80 ? -7.401 14.187 8.520 1.00 75.44 80 ALA A CA 1
ATOM 613 C C . ALA A 1 80 ? -6.674 13.130 9.367 1.00 75.44 80 ALA A C 1
ATOM 615 O O . ALA A 1 80 ? -6.692 13.215 10.596 1.00 75.44 80 ALA A O 1
ATOM 616 N N . ILE A 1 81 ? -6.055 12.145 8.713 1.00 83.25 81 ILE A N 1
ATOM 617 C CA . ILE A 1 81 ? -5.176 11.207 9.408 1.00 83.25 81 ILE A CA 1
ATOM 618 C C . ILE A 1 81 ? -4.037 12.003 10.049 1.00 83.25 81 ILE A C 1
ATOM 620 O O . ILE A 1 81 ? -3.366 12.780 9.364 1.00 83.25 81 ILE A O 1
ATOM 624 N N . ASP A 1 82 ? -3.842 11.855 11.357 1.00 87.88 82 ASP A N 1
ATOM 625 C CA . ASP A 1 82 ? -2.690 12.449 12.024 1.00 87.88 82 ASP A CA 1
ATOM 626 C C . ASP A 1 82 ? -1.410 11.661 11.701 1.00 87.88 82 ASP A C 1
ATOM 628 O O . ASP A 1 82 ? -1.446 10.489 11.308 1.00 87.88 82 ASP A O 1
ATOM 632 N N . ASP A 1 83 ? -0.259 12.311 11.871 1.00 88.75 83 ASP A N 1
ATOM 633 C CA . ASP A 1 83 ? 1.038 11.726 11.526 1.00 88.75 83 ASP A CA 1
ATOM 634 C C . ASP A 1 83 ? 1.365 10.470 12.351 1.00 88.75 83 ASP A C 1
ATOM 636 O O . ASP A 1 83 ? 2.026 9.559 11.847 1.00 88.75 83 ASP A O 1
ATOM 640 N N . GLY A 1 84 ? 0.885 10.383 13.597 1.00 92.56 84 GLY A N 1
ATOM 641 C CA . GLY A 1 84 ? 1.082 9.219 14.460 1.00 92.56 84 GLY A CA 1
ATOM 642 C C . GLY A 1 84 ? 0.314 8.004 13.948 1.00 92.56 84 GLY A C 1
ATOM 643 O O . GLY A 1 84 ? 0.879 6.917 13.802 1.00 92.56 84 GLY A O 1
ATOM 644 N N . THR A 1 85 ? -0.949 8.208 13.584 1.00 90.50 85 THR A N 1
ATOM 645 C CA . THR A 1 85 ? -1.801 7.188 12.970 1.00 90.50 85 THR A CA 1
ATOM 646 C C . THR A 1 85 ? -1.240 6.738 11.620 1.00 90.50 85 THR A C 1
ATOM 648 O O . THR A 1 85 ? -1.118 5.537 11.362 1.00 90.50 85 THR A O 1
ATOM 651 N N . ALA A 1 86 ? -0.811 7.679 10.775 1.00 91.81 86 ALA A N 1
ATOM 652 C CA . ALA A 1 86 ? -0.188 7.363 9.492 1.00 91.81 86 ALA A CA 1
ATOM 653 C C . ALA A 1 86 ? 1.100 6.536 9.660 1.00 91.81 86 ALA A C 1
ATOM 655 O O . ALA A 1 86 ? 1.313 5.550 8.945 1.00 91.81 86 ALA A O 1
ATOM 656 N N . ALA A 1 87 ? 1.942 6.896 10.634 1.00 94.62 87 ALA A N 1
ATOM 657 C CA . ALA A 1 87 ? 3.162 6.164 10.956 1.00 94.62 87 ALA A CA 1
ATOM 658 C C . ALA A 1 87 ? 2.872 4.746 11.471 1.00 94.62 87 ALA A C 1
ATOM 660 O O . ALA A 1 87 ? 3.561 3.803 11.071 1.00 94.62 87 ALA A O 1
ATOM 661 N N . ALA A 1 88 ? 1.839 4.571 12.302 1.00 95.19 88 ALA A N 1
ATOM 662 C CA . ALA A 1 88 ? 1.431 3.263 12.812 1.00 95.19 88 ALA A CA 1
ATOM 663 C C . ALA A 1 88 ? 0.976 2.327 11.680 1.00 95.19 88 ALA A C 1
ATOM 665 O O . ALA A 1 88 ? 1.479 1.206 11.567 1.00 95.19 88 ALA A O 1
ATOM 666 N N . VAL A 1 89 ? 0.111 2.813 10.781 1.00 94.69 89 VAL A N 1
ATOM 667 C CA . VAL A 1 89 ? -0.345 2.051 9.605 1.00 94.69 89 VAL A CA 1
ATOM 668 C C . VAL A 1 89 ? 0.837 1.678 8.707 1.00 94.69 89 VAL A C 1
ATOM 670 O O . VAL A 1 89 ? 0.963 0.526 8.287 1.00 94.69 89 VAL A O 1
ATOM 673 N N . ARG A 1 90 ? 1.752 2.622 8.449 1.00 95.94 90 ARG A N 1
ATOM 674 C CA . ARG A 1 90 ? 2.979 2.371 7.677 1.00 95.94 90 ARG A CA 1
ATOM 675 C C . ARG A 1 90 ? 3.844 1.282 8.312 1.00 95.94 90 ARG A C 1
ATOM 677 O O . ARG A 1 90 ? 4.311 0.384 7.606 1.00 95.94 90 ARG A O 1
ATOM 684 N N . ALA A 1 91 ? 4.092 1.368 9.617 1.00 96.75 91 ALA A N 1
ATOM 685 C CA . ALA A 1 91 ? 4.909 0.398 10.338 1.00 96.75 91 ALA A CA 1
ATOM 686 C C . ALA A 1 91 ? 4.281 -1.000 10.274 1.00 96.75 91 ALA A C 1
ATOM 688 O O . ALA A 1 91 ? 4.968 -1.969 9.937 1.00 96.75 91 ALA A O 1
ATOM 689 N N . LYS A 1 92 ? 2.965 -1.084 10.502 1.00 96.25 92 LYS A N 1
ATOM 690 C CA . LYS A 1 92 ? 2.207 -2.332 10.441 1.00 96.25 92 LYS A CA 1
ATOM 691 C C . LYS A 1 92 ? 2.200 -2.934 9.033 1.00 96.25 92 LYS A C 1
ATOM 693 O O . LYS A 1 92 ? 2.463 -4.124 8.884 1.00 96.25 92 LYS A O 1
ATOM 698 N N . TYR A 1 93 ? 2.009 -2.127 7.989 1.00 95.75 93 TYR A N 1
ATOM 699 C CA . TYR A 1 93 ? 2.161 -2.586 6.604 1.00 95.75 93 TYR A CA 1
ATOM 700 C C . TYR A 1 93 ? 3.552 -3.190 6.364 1.00 95.75 93 TYR A C 1
ATOM 702 O O . TYR A 1 93 ? 3.663 -4.296 5.838 1.00 95.75 93 TYR A O 1
ATOM 710 N N . GLY A 1 94 ? 4.620 -2.511 6.797 1.00 94.50 94 GLY A N 1
ATOM 711 C CA . GLY A 1 94 ? 5.991 -3.000 6.637 1.00 94.50 94 GLY A CA 1
ATOM 712 C C . GLY A 1 94 ? 6.295 -4.294 7.405 1.00 94.50 94 GLY A C 1
ATOM 713 O O . GLY A 1 94 ? 7.116 -5.098 6.954 1.00 94.50 94 GLY A O 1
ATOM 714 N N . GLU A 1 95 ? 5.663 -4.505 8.560 1.00 94.69 95 GLU A N 1
ATOM 715 C CA . GLU A 1 95 ? 5.693 -5.763 9.317 1.00 94.69 95 GLU A CA 1
ATOM 716 C C . GLU A 1 95 ? 4.997 -6.889 8.536 1.00 94.69 95 GLU A C 1
ATOM 718 O O . GLU A 1 95 ? 5.634 -7.886 8.186 1.00 94.69 95 GLU A O 1
ATOM 723 N N . LEU A 1 96 ? 3.718 -6.704 8.198 1.00 92.50 96 LEU A N 1
ATOM 724 C CA . LEU A 1 96 ? 2.873 -7.717 7.560 1.00 92.50 96 LEU A CA 1
ATOM 725 C C . LEU A 1 96 ? 3.370 -8.097 6.163 1.00 92.50 96 LEU A C 1
ATOM 727 O O . LEU A 1 96 ? 3.445 -9.280 5.824 1.00 92.50 96 LEU A O 1
ATOM 731 N N . PHE A 1 97 ? 3.797 -7.104 5.383 1.00 91.06 97 PHE A N 1
ATOM 732 C CA . PHE A 1 97 ? 4.365 -7.324 4.059 1.00 91.06 97 PHE A CA 1
ATOM 733 C C . PHE A 1 97 ? 5.637 -8.178 4.122 1.00 91.06 97 PHE A C 1
ATOM 735 O O . PHE A 1 97 ? 5.857 -9.016 3.249 1.00 91.06 97 PHE A O 1
ATOM 742 N N . ARG A 1 98 ? 6.486 -7.995 5.145 1.00 89.88 98 ARG A N 1
ATOM 743 C CA . ARG A 1 98 ? 7.678 -8.836 5.358 1.00 89.88 98 ARG A CA 1
ATOM 744 C C . ARG A 1 98 ? 7.313 -10.226 5.858 1.00 89.88 98 ARG A C 1
ATOM 746 O O . ARG A 1 98 ? 7.872 -11.187 5.348 1.00 89.88 98 ARG A O 1
ATOM 753 N N . ARG A 1 99 ? 6.367 -10.341 6.793 1.00 84.38 99 ARG A N 1
ATOM 754 C CA . ARG A 1 99 ? 5.921 -11.633 7.333 1.00 84.38 99 ARG A CA 1
ATOM 755 C C . ARG A 1 99 ? 5.382 -12.550 6.232 1.00 84.38 99 ARG A C 1
ATOM 757 O O . ARG A 1 99 ? 5.850 -13.674 6.096 1.00 84.38 99 ARG A O 1
ATOM 764 N N . GLY A 1 100 ? 4.487 -12.041 5.383 1.00 68.69 100 GLY A N 1
ATOM 765 C CA . GLY A 1 100 ? 3.891 -12.840 4.306 1.00 68.69 100 GLY A CA 1
ATOM 766 C C . GLY A 1 100 ? 4.835 -13.180 3.144 1.00 68.69 100 GLY A C 1
ATOM 767 O O . GLY A 1 100 ? 4.476 -14.003 2.308 1.00 68.69 100 GLY A O 1
ATOM 768 N N . ARG A 1 101 ? 6.068 -12.638 3.098 1.00 58.66 101 ARG A N 1
ATOM 769 C CA . ARG A 1 101 ? 7.089 -13.086 2.124 1.00 58.66 101 ARG A CA 1
ATOM 770 C C . ARG A 1 101 ? 7.529 -14.536 2.329 1.00 58.66 101 ARG A C 1
ATOM 772 O O . ARG A 1 101 ? 8.134 -15.103 1.426 1.00 58.66 101 ARG A O 1
ATOM 779 N N . HIS A 1 102 ? 7.268 -15.115 3.497 1.00 52.66 102 HIS A N 1
ATOM 780 C CA . HIS A 1 102 ? 7.694 -16.473 3.825 1.00 52.66 102 HIS A CA 1
ATOM 781 C C . HIS A 1 102 ? 6.613 -17.536 3.564 1.00 52.66 102 HIS A C 1
ATOM 783 O O . HIS A 1 102 ? 6.928 -18.720 3.621 1.00 52.66 102 HIS A O 1
ATOM 789 N N . GLU A 1 103 ? 5.368 -17.140 3.263 1.00 51.62 103 GLU A N 1
ATOM 790 C CA . GLU A 1 103 ? 4.223 -18.067 3.197 1.00 51.62 103 GLU A CA 1
ATOM 791 C C . GLU A 1 103 ? 3.841 -18.491 1.772 1.00 51.62 103 GLU A C 1
ATOM 793 O O . GLU A 1 103 ? 3.348 -19.597 1.573 1.00 51.62 103 GLU A O 1
ATOM 798 N N . THR A 1 104 ? 4.102 -17.661 0.761 1.00 47.41 104 THR A N 1
ATOM 799 C CA . THR A 1 104 ? 3.838 -18.005 -0.643 1.00 47.41 104 THR A CA 1
ATOM 800 C C . THR A 1 104 ? 5.144 -17.966 -1.415 1.00 47.41 104 THR A C 1
ATOM 802 O O . THR A 1 104 ? 5.703 -16.889 -1.632 1.00 47.41 104 THR A O 1
ATOM 805 N N . GLY A 1 105 ? 5.647 -19.137 -1.815 1.00 45.50 105 GLY A N 1
ATOM 806 C CA . GLY A 1 105 ? 6.777 -19.231 -2.733 1.00 45.50 105 GLY A CA 1
ATOM 807 C C . GLY A 1 105 ? 6.550 -18.317 -3.938 1.00 45.50 105 GLY A C 1
ATOM 808 O O . GLY A 1 105 ? 5.457 -18.285 -4.498 1.00 45.50 105 GLY A O 1
ATOM 809 N N . LEU A 1 106 ? 7.587 -17.565 -4.314 1.00 47.47 106 LEU A N 1
ATOM 810 C CA . LEU A 1 106 ? 7.606 -16.570 -5.402 1.00 47.47 106 LEU A CA 1
ATOM 811 C C . LEU A 1 106 ? 7.129 -17.096 -6.770 1.00 47.47 106 LEU A C 1
ATOM 813 O O . LEU A 1 106 ? 6.914 -16.311 -7.687 1.00 47.47 106 LEU A O 1
ATOM 817 N N . PHE A 1 107 ? 6.940 -18.408 -6.887 1.00 44.72 107 PHE A N 1
ATOM 818 C CA . PHE A 1 107 ? 6.408 -19.105 -8.043 1.00 44.72 107 PHE A CA 1
ATOM 819 C C . PHE A 1 107 ? 5.227 -19.962 -7.576 1.00 44.72 107 PHE A C 1
ATOM 821 O O . PHE A 1 107 ? 5.417 -21.071 -7.082 1.00 44.72 107 PHE A O 1
ATOM 828 N N . SER A 1 108 ? 4.004 -19.452 -7.706 1.00 46.06 108 SER A N 1
ATOM 829 C CA . SER A 1 108 ? 2.863 -20.358 -7.858 1.00 46.06 108 SER A CA 1
ATOM 830 C C . SER A 1 108 ? 2.841 -20.787 -9.328 1.00 46.06 108 SER A C 1
ATOM 832 O O . SER A 1 108 ? 2.983 -19.912 -10.188 1.00 46.06 108 SER A O 1
ATOM 834 N N . PRO A 1 109 ? 2.760 -22.092 -9.644 1.00 32.56 109 PRO A N 1
ATOM 835 C CA . PRO A 1 109 ? 2.667 -22.534 -11.029 1.00 32.56 109 PRO A CA 1
ATOM 836 C C . PRO A 1 109 ? 1.412 -21.914 -11.649 1.00 32.56 109 PRO A C 1
ATOM 838 O O . PRO A 1 109 ? 0.342 -21.951 -11.046 1.00 32.56 109 PRO A O 1
ATOM 841 N N . ALA A 1 110 ? 1.570 -21.292 -12.816 1.00 40.59 110 ALA A N 1
ATOM 842 C CA . ALA A 1 110 ? 0.432 -20.864 -13.615 1.00 40.59 110 ALA A CA 1
ATOM 843 C C . ALA A 1 110 ? -0.354 -22.115 -14.042 1.00 40.59 110 ALA A C 1
ATOM 845 O O . ALA A 1 110 ? 0.250 -23.044 -14.584 1.00 40.59 110 ALA A O 1
ATOM 846 N N . GLU A 1 111 ? -1.655 -22.142 -13.751 1.00 38.22 111 GLU A N 1
ATOM 847 C CA . GLU A 1 111 ? -2.617 -23.071 -14.363 1.00 38.22 111 GLU A CA 1
ATOM 848 C C . GLU A 1 111 ? -2.951 -22.639 -15.797 1.00 38.22 111 GLU A C 1
ATOM 850 O O . GLU A 1 111 ? -3.053 -21.411 -16.040 1.00 38.22 111 GLU A O 1
#

pLDDT: mean 81.84, std 15.8, range [32.56, 96.75]

Foldseek 3Di:
DKDQPDAPPVRHGPDIDFDPDPTVFPCLVLQLVLLQVLCCVLPNNLLRADSVQSSVCPPPDLLVSLQSSRDPSDPDDDPRQDPVSSVSSSVSSVVSSVVCVVVDDRDDDDD

Organism: NCBI:txid1077150

Radius of gyration: 18.01 Å; Cα contacts (8 Å, |Δi|>4): 111; chains: 1; bounding box: 45×37×50 Å

Nearest PDB structures (foldseek):
  5jdk-assembly1_A  TM=2.992E-01  e=9.584E+00  Schizosaccharomyces pombe 972h-

Secondary structure (DSSP, 8-state):
-EEEEEE-TTS-EEEEEE-SBTTTB--HHHHHHHHHHHHHHHH-GGGPPPHHHHHHTTTS-HHHHHHHHS---SSS-PPPPPHHHHHHHHHHHHHHHHHGGGTS-S-PPP-

Sequence (111 aa):
KVSIMARNGNGVPRLLVVDWDGTVADSLPHIVRSWRAAFAETLGSAFVPESELVRRSVGLPVDLAVKFLWPAQTSERVPAIDDGTAAAVRAKYGELFRRGRHETGLFSPAE

InterPro domains:
  IPR023198 Phosphoglycolate phosphatase-like, domain 2 [G3DSA:1.10.150.240] (28-103)
  IPR023214 HAD superfamily [G3DSA:3.40.50.1000] (17-107)
  IPR036412 HAD-like superfamily [SSF56784] (13-99)